Protein AF-A0A3N5G5D7-F1 (afdb_monomer_lite)

Secondary structure (DSSP, 8-state):
--------------SSHHHHTTS--PEEEE---STT-HHHHHHHHHHHHHHT-EEEEEESSHHHHHHHHTTSPP-SSPPEEEE-TT--TTSHHHHHHHHHHHHHTTTTSSEEE----HHHHTTHHHHHTT-

Radius of gyration: 22.39 Å; chains: 1; bounding box: 75×32×51 Å

Sequence (131 aa):
MEPARRGFGEASTEGTTAEQDVLRHVHALFQQRVDGDDALLRLAGLRFAQMGTAAEVYAHTPDHLEHVLQFVPSHARLPVVHLSRGINVLQKRDRAVVTEFADRFAGRVAGLVVHDKREMAAQTDRLLAAL

Foldseek 3Di:
DDDDDDDDDDPPPPPPPVVCVPVDQDADEQEDPDPPDCVVLLVVQVVCVVVLHAHAYEDAALVRVVVSLVSHHDHPAAYEYEYDQVQDCVDPVSVVRLVCNCVVCPPRHPYYDYDDDPVVVVCVVVVVVVD

pLDDT: mean 83.34, std 21.03, range [28.38, 98.12]

Structure (mmCIF, N/CA/C/O backbone):
data_AF-A0A3N5G5D7-F1
#
_entry.id   AF-A0A3N5G5D7-F1
#
loop_
_atom_site.group_PDB
_atom_site.id
_atom_site.type_symbol
_atom_site.label_atom_id
_atom_site.label_alt_id
_atom_site.label_comp_id
_atom_site.label_asym_id
_atom_site.label_entity_id
_atom_site.label_seq_id
_atom_site.pdbx_PDB_ins_code
_atom_site.Cartn_x
_atom_site.Cartn_y
_atom_site.Cartn_z
_atom_site.occupancy
_atom_site.B_iso_or_equiv
_atom_site.auth_seq_id
_atom_site.auth_comp_id
_atom_site.auth_asym_id
_atom_site.auth_atom_id
_atom_site.pdbx_PDB_model_num
ATOM 1 N N . MET A 1 1 ? -59.815 18.518 -30.521 1.00 39.16 1 MET A N 1
ATOM 2 C CA . MET A 1 1 ? -58.347 18.659 -30.524 1.00 39.16 1 MET A CA 1
ATOM 3 C C . MET A 1 1 ? -57.876 18.392 -29.096 1.00 39.16 1 MET A C 1
ATOM 5 O O . MET A 1 1 ? -57.960 19.276 -28.260 1.00 39.16 1 MET A O 1
ATOM 9 N N . GLU A 1 2 ? -57.542 17.139 -28.781 1.00 41.34 2 GLU A N 1
ATOM 10 C CA . GLU A 1 2 ? -56.589 16.809 -27.699 1.00 41.34 2 GLU A CA 1
ATOM 11 C C . GLU A 1 2 ? -55.159 17.023 -28.257 1.00 41.34 2 GLU A C 1
ATOM 13 O O . GLU A 1 2 ? -55.054 17.140 -29.486 1.00 41.34 2 GLU A O 1
ATOM 18 N N . PRO A 1 3 ? -54.062 17.043 -27.464 1.00 44.28 3 PRO A N 1
ATOM 19 C CA . PRO A 1 3 ? -53.889 16.490 -26.107 1.00 44.28 3 PRO A CA 1
ATOM 20 C C . PRO A 1 3 ? -53.156 17.516 -25.182 1.00 44.28 3 PRO A C 1
ATOM 22 O O . PRO A 1 3 ? -53.105 18.690 -25.519 1.00 44.28 3 PRO A O 1
ATOM 25 N N . ALA A 1 4 ? -52.563 17.267 -24.011 1.00 33.97 4 ALA A N 1
ATOM 26 C CA . ALA A 1 4 ? -52.373 16.109 -23.149 1.00 33.97 4 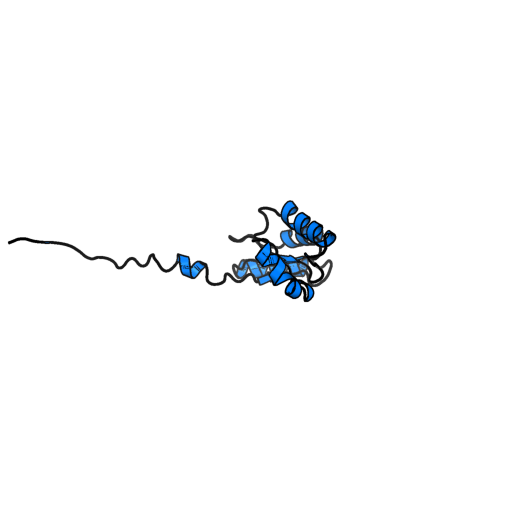ALA A CA 1
ATOM 27 C C . ALA A 1 4 ? -51.912 16.613 -21.764 1.00 33.97 4 ALA A C 1
ATOM 29 O O . ALA A 1 4 ? -51.386 17.711 -21.603 1.00 33.97 4 ALA A O 1
ATOM 30 N N . ARG A 1 5 ? -52.081 15.730 -2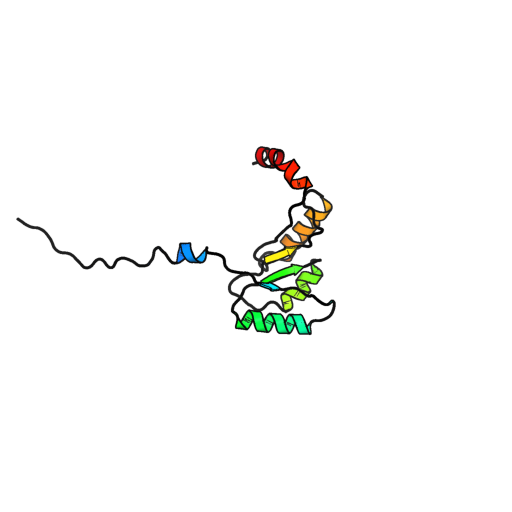0.783 1.00 39.50 5 ARG A N 1
ATOM 31 C CA . ARG A 1 5 ? -51.585 15.755 -19.403 1.00 39.50 5 ARG A CA 1
ATOM 32 C C . ARG A 1 5 ? -50.050 15.652 -19.285 1.00 39.50 5 ARG A C 1
ATOM 34 O O . ARG A 1 5 ? -49.387 15.223 -20.222 1.00 39.50 5 ARG A O 1
ATOM 41 N N . ARG A 1 6 ? -49.611 15.766 -18.017 1.00 33.94 6 ARG A N 1
ATOM 42 C CA . ARG A 1 6 ? -48.351 15.319 -17.366 1.00 33.94 6 ARG A CA 1
ATOM 43 C C . ARG A 1 6 ? -47.290 16.413 -17.311 1.00 33.94 6 ARG A C 1
ATOM 45 O O . ARG A 1 6 ? -47.000 17.039 -18.310 1.00 33.94 6 ARG A O 1
ATOM 52 N N . GLY A 1 7 ? -46.671 16.699 -16.180 1.00 30.44 7 GLY A N 1
ATOM 53 C CA . GLY A 1 7 ? -46.526 15.956 -14.932 1.00 30.44 7 GLY A CA 1
ATOM 54 C C . GLY A 1 7 ? -45.172 16.393 -14.382 1.00 30.44 7 GLY A C 1
ATOM 55 O O . GLY A 1 7 ? -44.234 16.534 -15.161 1.00 30.44 7 GLY A O 1
ATOM 56 N N . PHE A 1 8 ? -45.104 16.691 -13.088 1.00 40.19 8 PHE A N 1
ATOM 57 C CA . PHE A 1 8 ? -43.875 17.072 -12.401 1.00 40.19 8 PHE A CA 1
ATOM 58 C C . PHE A 1 8 ? -42.782 16.035 -12.687 1.00 40.19 8 PHE A C 1
ATOM 60 O O . PHE A 1 8 ? -42.866 14.900 -12.229 1.00 40.19 8 PHE A O 1
ATOM 67 N N . GLY A 1 9 ? -41.803 16.421 -13.501 1.00 28.38 9 GLY A N 1
ATOM 68 C CA . GLY A 1 9 ? -40.552 15.701 -13.658 1.00 28.38 9 GLY A CA 1
ATOM 69 C C . GLY A 1 9 ? -39.583 16.269 -12.641 1.00 28.38 9 GLY A C 1
ATOM 70 O O . GLY A 1 9 ? -39.007 17.331 -12.867 1.00 28.38 9 GLY A O 1
ATOM 71 N N . GLU A 1 10 ? -39.470 15.589 -11.505 1.00 37.66 10 GLU A N 1
ATOM 72 C CA . GLU A 1 10 ? -38.331 15.717 -10.607 1.00 37.66 10 GLU A CA 1
ATOM 73 C C . GLU A 1 10 ? -37.060 15.597 -11.451 1.00 37.66 10 GLU A C 1
ATOM 75 O O . GLU A 1 10 ? -36.844 14.598 -12.139 1.00 37.66 10 GLU A O 1
ATOM 80 N N . ALA A 1 11 ? -36.240 16.646 -11.450 1.00 34.50 11 ALA A N 1
ATOM 81 C CA . ALA A 1 11 ? -34.891 16.552 -11.970 1.00 34.50 11 ALA A CA 1
ATOM 82 C C . ALA A 1 11 ? -34.137 15.597 -11.041 1.00 34.50 11 ALA A C 1
ATOM 84 O O . ALA A 1 11 ? -33.735 15.980 -9.944 1.00 34.50 11 ALA A O 1
ATOM 85 N N . SER A 1 12 ? -34.031 14.340 -11.468 1.00 39.09 12 SER A N 1
ATOM 86 C CA . SER A 1 12 ? -33.290 13.281 -10.799 1.00 39.09 12 SER A CA 1
ATOM 87 C C . SER A 1 12 ? -31.881 13.768 -10.458 1.00 39.09 12 SER A C 1
ATOM 89 O O . SER A 1 12 ? -31.009 13.881 -11.318 1.00 39.09 12 SER A O 1
ATOM 91 N N . THR A 1 13 ? -31.653 14.042 -9.178 1.00 44.22 13 THR A N 1
ATOM 92 C CA . THR A 1 13 ? -30.352 14.311 -8.554 1.00 44.22 13 THR A CA 1
ATOM 93 C C . THR A 1 13 ? -29.531 13.028 -8.375 1.00 44.22 13 THR A C 1
ATOM 95 O O . THR A 1 13 ? -28.921 12.818 -7.334 1.00 44.22 13 THR A O 1
ATOM 98 N N . GLU A 1 14 ? -29.509 12.146 -9.375 1.00 41.59 14 GLU A N 1
ATOM 99 C CA . GLU A 1 14 ? -28.894 10.810 -9.253 1.00 41.59 14 GLU A CA 1
ATOM 100 C C . GLU A 1 14 ? -27.741 10.555 -10.236 1.00 41.59 14 GLU A C 1
ATOM 102 O O . GLU A 1 14 ? -27.245 9.439 -10.336 1.00 41.59 14 GLU A O 1
ATOM 107 N N . GLY A 1 15 ? -27.257 11.587 -10.932 1.00 39.34 15 GLY A N 1
ATOM 108 C CA . GLY A 1 15 ? -26.106 11.460 -11.836 1.00 39.34 15 GLY A CA 1
ATOM 109 C C . GLY A 1 15 ? -24.746 11.823 -11.231 1.00 39.34 15 GLY A C 1
ATOM 110 O O . GLY A 1 15 ? -23.719 11.432 -11.771 1.00 39.34 15 GLY A O 1
ATOM 111 N N . THR A 1 16 ? -24.707 12.572 -10.125 1.00 40.25 16 THR A N 1
ATOM 112 C CA . THR A 1 16 ? -23.479 13.294 -9.729 1.00 40.25 16 THR A CA 1
ATOM 113 C C . THR A 1 16 ? -22.707 12.637 -8.580 1.00 40.25 16 THR A C 1
ATOM 115 O O . THR A 1 16 ? -21.536 12.943 -8.376 1.00 40.25 16 THR A O 1
ATOM 118 N N . THR A 1 17 ? -23.306 11.709 -7.832 1.00 43.84 17 THR A N 1
ATOM 119 C CA . THR A 1 17 ? -22.663 11.091 -6.657 1.00 43.84 17 THR A CA 1
ATOM 120 C C . THR A 1 17 ? -21.626 10.029 -7.023 1.00 43.84 17 THR A C 1
ATOM 122 O O . THR A 1 17 ? -20.586 9.958 -6.375 1.00 43.84 17 THR A O 1
ATOM 125 N N . ALA A 1 18 ? -21.848 9.247 -8.085 1.00 44.34 18 ALA A N 1
ATOM 126 C CA . ALA A 1 18 ? -20.923 8.182 -8.487 1.00 44.34 18 ALA A CA 1
ATOM 127 C C . ALA A 1 18 ? -19.623 8.716 -9.119 1.00 44.34 18 ALA A C 1
ATOM 129 O O . ALA A 1 18 ? -18.549 8.184 -8.853 1.00 44.34 18 ALA A O 1
ATOM 130 N N . GLU A 1 19 ? -19.692 9.796 -9.905 1.00 37.06 19 GLU A N 1
ATOM 131 C CA . GLU A 1 19 ? -18.500 10.427 -10.496 1.00 37.06 19 GLU A CA 1
ATOM 132 C C . GLU A 1 19 ? -17.712 11.269 -9.478 1.00 37.06 19 GLU A C 1
ATOM 134 O O . GLU A 1 19 ? -16.495 11.419 -9.605 1.00 37.06 19 GLU A O 1
ATOM 139 N N . GLN A 1 20 ? -18.373 11.765 -8.424 1.00 38.41 20 GLN A N 1
ATOM 140 C CA . GLN A 1 20 ? -17.713 12.468 -7.319 1.00 38.41 20 GLN A CA 1
ATOM 141 C C . GLN A 1 20 ? -17.059 11.525 -6.297 1.00 38.41 20 GLN A C 1
ATOM 143 O O . GLN A 1 20 ? -16.094 11.930 -5.658 1.00 38.41 20 GLN A O 1
ATOM 148 N N . ASP A 1 21 ? -17.484 10.263 -6.180 1.00 45.03 21 ASP A N 1
ATOM 149 C CA . ASP A 1 21 ? -16.841 9.274 -5.290 1.00 45.03 21 ASP A CA 1
ATOM 150 C C . ASP A 1 21 ? -15.456 8.813 -5.808 1.00 45.03 21 ASP A C 1
ATOM 152 O O . ASP A 1 21 ? -14.612 8.288 -5.075 1.00 45.03 21 ASP A O 1
ATOM 156 N N . VAL A 1 22 ? -15.171 9.085 -7.086 1.00 46.47 22 VAL A N 1
ATOM 157 C CA . VAL A 1 22 ? -13.855 8.886 -7.714 1.00 46.47 22 VAL A CA 1
ATOM 158 C C . VAL A 1 22 ? -12.905 10.066 -7.426 1.00 46.47 22 VAL A C 1
ATOM 160 O O . VAL A 1 22 ? -11.688 9.945 -7.608 1.00 46.47 22 VAL A O 1
ATOM 163 N N . LEU A 1 23 ? -13.401 11.196 -6.893 1.00 46.50 23 LEU A N 1
ATOM 164 C CA . LEU A 1 23 ? -12.571 12.321 -6.449 1.00 46.50 23 LEU A CA 1
ATOM 165 C C . LEU A 1 23 ? -11.825 11.965 -5.151 1.00 46.50 23 LEU A C 1
ATOM 167 O O . LEU A 1 23 ? -12.221 12.316 -4.048 1.00 46.50 23 LEU A O 1
ATOM 171 N N . ARG A 1 24 ? -10.677 11.302 -5.327 1.00 56.06 24 ARG A N 1
ATOM 172 C CA . ARG A 1 24 ? -9.524 11.263 -4.410 1.00 56.06 24 ARG A CA 1
ATOM 173 C C . ARG A 1 24 ? -9.860 10.904 -2.963 1.00 56.06 24 ARG A C 1
ATOM 175 O O . ARG A 1 24 ? -9.707 11.707 -2.046 1.00 56.06 24 ARG A O 1
ATOM 182 N N . HIS A 1 25 ? -10.193 9.640 -2.751 1.00 65.12 25 HIS A N 1
ATOM 183 C CA . HIS A 1 25 ? -10.128 9.059 -1.418 1.00 65.12 25 HIS A CA 1
ATOM 184 C C . HIS A 1 25 ? -8.687 9.091 -0.910 1.00 65.12 25 HIS A C 1
ATOM 186 O O . HIS A 1 25 ? -7.806 8.398 -1.426 1.00 65.12 25 HIS A O 1
ATOM 192 N N . VAL A 1 26 ? -8.455 9.943 0.083 1.00 78.88 26 VAL A N 1
ATOM 193 C CA . VAL A 1 26 ? -7.142 10.131 0.688 1.00 78.88 26 VAL A CA 1
ATOM 194 C C . VAL A 1 26 ? -6.831 8.901 1.527 1.00 78.88 26 VAL A C 1
ATOM 196 O O . VAL A 1 26 ? -7.543 8.593 2.481 1.00 78.88 26 VAL A O 1
ATOM 199 N N . HIS A 1 27 ? -5.762 8.204 1.162 1.00 85.69 27 HIS A N 1
ATOM 200 C CA . HIS A 1 27 ? -5.111 7.297 2.087 1.00 85.69 27 HIS A CA 1
ATOM 201 C C . HIS A 1 27 ? -4.128 8.122 2.910 1.00 85.69 27 HIS A C 1
ATOM 203 O O . HIS A 1 27 ? -3.367 8.922 2.364 1.00 85.69 27 HIS A O 1
ATOM 209 N N . ALA A 1 28 ? -4.177 7.976 4.228 1.00 91.19 28 ALA A N 1
ATOM 210 C CA . ALA A 1 28 ? -3.195 8.599 5.097 1.00 91.19 28 ALA A CA 1
ATOM 211 C C . ALA A 1 28 ? -2.009 7.647 5.291 1.00 91.19 28 ALA A C 1
ATOM 213 O O . ALA A 1 28 ? -2.180 6.430 5.390 1.00 91.19 28 ALA A O 1
ATOM 214 N N . LEU A 1 29 ? -0.802 8.213 5.348 1.00 92.56 29 LEU A N 1
ATOM 215 C CA . LEU A 1 29 ? 0.422 7.441 5.530 1.00 92.56 29 LEU A CA 1
ATOM 216 C C . LEU A 1 29 ? 0.422 6.762 6.904 1.00 92.56 29 LEU A C 1
ATOM 218 O O . LEU A 1 29 ? 0.391 7.429 7.940 1.00 92.56 29 LEU A O 1
ATOM 222 N N . PHE A 1 30 ? 0.502 5.437 6.897 1.00 94.62 30 PHE A N 1
ATOM 223 C CA . PHE A 1 30 ? 0.555 4.585 8.074 1.00 94.62 30 PHE A CA 1
ATOM 224 C C . PHE A 1 30 ? 1.892 3.842 8.083 1.00 94.62 30 PHE A C 1
ATOM 226 O O . PHE A 1 30 ? 2.145 2.958 7.266 1.00 94.62 30 PHE A O 1
ATOM 233 N N . GLN A 1 31 ? 2.793 4.227 8.982 1.00 93.19 31 GLN A N 1
ATOM 234 C CA . GLN A 1 31 ? 4.168 3.734 8.969 1.00 93.19 31 GLN A CA 1
ATOM 235 C C . GLN A 1 31 ? 4.692 3.527 10.387 1.00 93.19 31 GLN A C 1
ATOM 237 O O . GLN A 1 31 ? 4.566 4.409 11.240 1.00 93.19 31 GLN A O 1
ATOM 242 N N . GLN A 1 32 ? 5.379 2.404 10.602 1.00 92.31 32 GLN A N 1
ATOM 243 C CA . GLN A 1 32 ? 6.249 2.241 11.760 1.00 92.31 32 GLN A CA 1
ATOM 244 C C . GLN A 1 32 ? 7.479 3.137 11.589 1.00 92.31 32 GLN A C 1
ATOM 246 O O . GLN A 1 32 ? 8.302 2.927 10.701 1.00 92.31 32 GLN A O 1
ATOM 251 N N . ARG A 1 33 ? 7.572 4.191 12.404 1.00 88.88 33 ARG A N 1
ATOM 252 C CA . ARG A 1 33 ? 8.688 5.153 12.347 1.00 88.88 33 ARG A CA 1
ATOM 253 C C . ARG A 1 33 ? 9.839 4.804 13.287 1.00 88.88 33 ARG A C 1
ATOM 255 O O . ARG A 1 33 ? 10.928 5.344 13.117 1.00 88.88 33 ARG A O 1
ATOM 262 N N . VAL A 1 34 ? 9.572 3.967 14.285 1.00 88.31 34 VAL A N 1
ATOM 263 C CA . VAL A 1 34 ? 10.527 3.529 15.303 1.00 88.31 34 VAL A CA 1
ATOM 264 C C . VAL A 1 34 ? 10.427 2.013 15.393 1.00 88.31 34 VAL A C 1
ATOM 266 O O . VAL A 1 34 ? 9.359 1.479 15.697 1.00 88.31 34 VAL A O 1
ATOM 269 N N . ASP A 1 35 ? 11.525 1.331 15.086 1.00 85.38 35 ASP A N 1
ATOM 270 C CA . ASP A 1 35 ? 11.570 -0.129 15.067 1.00 85.38 35 ASP A CA 1
ATOM 271 C C . ASP A 1 35 ? 11.249 -0.703 16.453 1.00 85.38 35 ASP A C 1
ATOM 273 O O . ASP A 1 35 ? 11.791 -0.264 17.468 1.00 85.38 35 ASP A O 1
ATOM 277 N N . GLY A 1 36 ? 10.349 -1.685 16.490 1.00 84.25 36 GLY A N 1
ATOM 278 C CA . GLY A 1 36 ? 9.910 -2.348 17.722 1.00 84.25 36 GLY A CA 1
ATOM 279 C C . GLY A 1 36 ? 8.921 -1.552 18.583 1.00 84.25 36 GLY A C 1
ATOM 280 O O . GLY A 1 36 ? 8.452 -2.079 19.590 1.00 84.25 36 GLY A O 1
ATOM 281 N N . ASP A 1 37 ? 8.572 -0.316 18.209 1.00 88.44 37 ASP A N 1
ATOM 282 C CA . ASP A 1 37 ? 7.552 0.468 18.912 1.00 88.44 37 ASP A CA 1
ATOM 283 C C . ASP A 1 37 ? 6.159 0.253 18.305 1.00 88.44 37 ASP A C 1
ATOM 285 O O . ASP A 1 37 ? 5.768 0.872 17.309 1.00 88.44 37 ASP A O 1
ATOM 289 N N . ASP A 1 38 ? 5.387 -0.608 18.959 1.00 94.94 38 ASP A N 1
ATOM 290 C CA . ASP A 1 38 ? 3.994 -0.870 18.604 1.00 94.94 38 ASP A CA 1
ATOM 291 C C . ASP A 1 38 ? 3.021 0.149 19.213 1.00 94.94 38 ASP A C 1
ATOM 293 O O . ASP A 1 38 ? 1.869 0.242 18.781 1.00 94.94 38 ASP A O 1
ATOM 297 N N . ALA A 1 39 ? 3.433 0.921 20.223 1.00 95.81 39 ALA A N 1
ATOM 298 C CA . ALA A 1 39 ? 2.550 1.877 20.886 1.00 95.81 39 ALA A CA 1
ATOM 299 C C . ALA A 1 39 ? 2.161 3.008 19.927 1.00 95.81 39 ALA A C 1
ATOM 301 O O . ALA A 1 39 ? 0.989 3.394 19.866 1.00 95.81 39 ALA A O 1
ATOM 302 N N . LEU A 1 40 ? 3.113 3.484 19.120 1.00 93.94 40 LEU A N 1
ATOM 303 C CA . LEU A 1 40 ? 2.839 4.477 18.081 1.00 93.94 40 LEU A CA 1
ATOM 304 C C . LEU A 1 40 ? 1.942 3.929 16.964 1.00 93.94 40 LEU A C 1
ATOM 306 O O . LEU A 1 40 ? 1.064 4.654 16.496 1.00 93.94 40 LEU A O 1
ATOM 310 N N . LEU A 1 41 ? 2.094 2.657 16.581 1.00 94.88 41 LEU A N 1
ATOM 311 C CA . LEU A 1 41 ? 1.206 2.010 15.606 1.00 94.88 41 LEU A CA 1
ATOM 312 C C . LEU A 1 41 ? -0.223 1.882 16.144 1.00 94.88 41 LEU A C 1
ATOM 314 O O . LEU A 1 41 ? -1.179 2.208 15.442 1.00 94.88 41 LEU A O 1
ATOM 318 N N . ARG A 1 42 ? -0.386 1.489 17.413 1.00 95.88 42 ARG A N 1
ATOM 319 C CA . ARG A 1 42 ? -1.700 1.438 18.080 1.00 95.88 42 ARG A CA 1
ATOM 320 C C . ARG A 1 42 ? -2.347 2.816 18.149 1.00 95.88 42 ARG A C 1
ATOM 322 O O . ARG A 1 42 ? -3.531 2.954 17.842 1.00 95.88 42 ARG A O 1
ATOM 329 N N . LEU A 1 43 ? -1.580 3.842 18.521 1.00 95.25 43 LEU A N 1
ATOM 330 C CA . LEU A 1 43 ? -2.073 5.217 18.559 1.00 95.25 43 LEU A CA 1
ATOM 331 C C . LEU A 1 43 ? -2.491 5.700 17.164 1.00 95.25 43 LEU A C 1
ATOM 333 O O . LEU A 1 43 ? -3.558 6.299 17.028 1.00 95.25 43 LEU A O 1
ATOM 337 N N . ALA A 1 44 ? -1.692 5.416 16.133 1.00 94.12 44 ALA A N 1
ATOM 338 C CA . ALA A 1 44 ? -2.042 5.724 14.751 1.00 94.12 44 ALA A CA 1
ATOM 339 C C . ALA A 1 44 ? -3.341 5.016 14.340 1.00 94.12 44 ALA A C 1
ATOM 341 O O . ALA A 1 44 ? -4.245 5.670 13.826 1.00 94.12 44 ALA A O 1
ATOM 342 N N . GLY A 1 45 ? -3.489 3.724 14.652 1.00 94.69 45 GLY A N 1
ATOM 343 C CA . GLY A 1 45 ? -4.704 2.957 14.363 1.00 94.69 45 GLY A CA 1
ATOM 344 C C . GLY A 1 45 ? -5.960 3.583 14.973 1.00 94.69 45 GLY A C 1
ATOM 345 O O . GLY A 1 45 ? -6.965 3.763 14.285 1.00 94.69 45 GLY A O 1
ATOM 346 N N . LEU A 1 46 ? -5.883 4.023 16.235 1.00 95.88 46 LEU A N 1
ATOM 347 C CA . LEU A 1 46 ? -6.976 4.743 16.898 1.00 95.88 46 LEU A CA 1
ATOM 348 C C . LEU A 1 46 ? -7.325 6.059 16.188 1.00 95.88 46 LEU A C 1
ATOM 350 O O . LEU A 1 46 ? -8.503 6.374 16.021 1.00 95.88 46 LEU A O 1
ATOM 354 N N . ARG A 1 47 ? -6.321 6.831 15.756 1.00 95.31 47 ARG A N 1
ATOM 355 C CA . ARG A 1 47 ? -6.551 8.103 15.051 1.00 95.31 47 ARG A CA 1
ATOM 356 C C . ARG A 1 47 ? -7.153 7.898 13.667 1.00 95.31 47 ARG A C 1
ATOM 358 O O . ARG A 1 47 ? -8.079 8.618 13.311 1.00 95.31 47 ARG A O 1
ATOM 365 N N . PHE A 1 48 ? -6.705 6.886 12.933 1.00 94.88 48 PHE A N 1
ATOM 366 C CA . PHE A 1 48 ? -7.270 6.539 11.629 1.00 94.88 48 PHE A CA 1
ATOM 367 C C . PHE A 1 48 ? -8.734 6.107 11.747 1.00 94.88 48 PHE A C 1
ATOM 369 O O . PHE A 1 48 ? -9.564 6.554 10.958 1.00 94.88 48 PHE A O 1
ATOM 376 N N . ALA A 1 49 ? -9.068 5.317 12.774 1.00 93.62 49 ALA A N 1
ATOM 377 C CA . ALA A 1 49 ? -10.446 4.922 13.052 1.00 93.62 49 ALA A CA 1
ATOM 378 C C . ALA A 1 49 ? -11.339 6.129 13.387 1.00 93.62 49 ALA A C 1
ATOM 380 O O . ALA A 1 49 ? -12.445 6.238 12.869 1.00 93.62 49 ALA A O 1
ATOM 381 N N . GLN A 1 50 ? -10.849 7.068 14.205 1.00 93.88 50 GLN A N 1
ATOM 382 C CA . GLN A 1 50 ? -11.578 8.299 14.542 1.00 93.88 50 GLN A CA 1
ATOM 383 C C . GLN A 1 50 ? -11.803 9.209 13.330 1.00 93.88 50 GLN A C 1
ATOM 385 O O . GLN A 1 50 ? -12.826 9.881 13.250 1.00 93.88 50 GLN A O 1
ATOM 390 N N . MET A 1 51 ? -10.847 9.240 12.402 1.00 91.75 51 MET A N 1
ATOM 391 C CA . MET A 1 51 ? -10.918 10.059 11.192 1.00 91.75 51 MET A CA 1
ATOM 392 C C . MET A 1 51 ? -11.667 9.378 10.041 1.00 91.75 51 MET A C 1
ATOM 394 O O . MET A 1 51 ? -11.948 10.038 9.044 1.00 91.75 51 MET A O 1
ATOM 398 N N . GLY A 1 52 ? -11.957 8.076 10.138 1.00 91.12 52 GLY A N 1
ATOM 399 C CA . GLY A 1 52 ? -12.564 7.308 9.048 1.00 91.12 52 GLY A CA 1
ATOM 400 C C . GLY A 1 52 ? -11.708 7.317 7.779 1.00 91.12 52 GLY A C 1
ATOM 401 O O . GLY A 1 52 ? -12.225 7.539 6.690 1.00 91.12 52 GLY A O 1
ATOM 402 N N . THR A 1 53 ? -10.386 7.169 7.918 1.00 91.44 53 THR A N 1
ATOM 403 C CA . THR A 1 53 ? -9.434 7.261 6.796 1.00 91.44 53 THR A CA 1
ATOM 404 C C . THR A 1 53 ? -8.795 5.906 6.494 1.00 91.44 53 THR A C 1
ATOM 406 O O . THR A 1 53 ? -8.401 5.180 7.406 1.00 91.44 53 THR A O 1
ATOM 409 N N . ALA A 1 54 ? -8.654 5.577 5.207 1.00 92.50 54 ALA A N 1
ATOM 410 C CA . ALA A 1 54 ? -7.943 4.381 4.756 1.00 92.50 54 ALA A CA 1
ATOM 411 C C . ALA A 1 54 ? -6.415 4.545 4.881 1.00 92.50 54 ALA A C 1
ATOM 413 O O . ALA A 1 54 ? -5.892 5.661 4.863 1.00 92.50 54 ALA A O 1
ATOM 414 N N . ALA A 1 55 ? -5.685 3.434 4.988 1.00 95.75 55 ALA A N 1
ATOM 415 C CA . ALA A 1 55 ? -4.240 3.452 5.214 1.00 95.75 55 ALA A CA 1
ATOM 416 C C . ALA A 1 55 ? -3.421 3.217 3.940 1.00 95.75 55 ALA A C 1
ATOM 418 O O . ALA A 1 55 ? -3.638 2.243 3.222 1.00 95.75 55 ALA A O 1
ATOM 419 N N . GLU A 1 56 ? -2.433 4.077 3.703 1.00 96.50 56 GLU A N 1
ATOM 420 C CA . GLU A 1 56 ? -1.301 3.779 2.826 1.00 96.50 56 GLU A CA 1
ATOM 421 C C . GLU A 1 56 ? -0.145 3.307 3.707 1.00 96.50 56 GLU A C 1
ATOM 423 O O . GLU A 1 56 ? 0.444 4.086 4.455 1.00 96.50 56 GLU A O 1
ATOM 428 N N . VAL A 1 57 ? 0.128 2.007 3.677 1.00 96.12 57 VAL A N 1
ATOM 429 C CA . VAL A 1 57 ? 1.069 1.352 4.581 1.00 96.12 57 VAL A CA 1
ATOM 430 C C . VAL A 1 57 ? 2.455 1.326 3.968 1.00 96.12 57 VAL A C 1
ATOM 432 O O . VAL A 1 57 ? 2.649 0.721 2.919 1.00 96.12 57 VAL A O 1
ATOM 435 N N . TYR A 1 58 ? 3.441 1.905 4.645 1.00 93.19 58 TYR A N 1
ATOM 436 C CA . TYR A 1 58 ? 4.828 1.805 4.201 1.00 93.19 58 TYR A CA 1
ATOM 437 C C . TYR A 1 58 ? 5.487 0.541 4.762 1.00 93.19 58 TYR A C 1
ATOM 439 O O . TYR A 1 58 ? 5.664 0.424 5.976 1.00 93.19 58 TYR A O 1
ATOM 447 N N . ALA A 1 59 ? 5.882 -0.388 3.888 1.00 89.75 59 ALA A N 1
ATOM 448 C CA . ALA A 1 59 ? 6.479 -1.661 4.289 1.00 89.75 59 ALA A CA 1
ATOM 449 C C . ALA A 1 59 ? 7.801 -1.953 3.566 1.00 89.75 59 ALA A C 1
ATOM 451 O O . ALA A 1 59 ? 7.970 -1.730 2.365 1.00 89.75 59 ALA A O 1
ATOM 452 N N . HIS A 1 60 ? 8.750 -2.495 4.329 1.00 87.88 60 HIS A N 1
ATOM 453 C CA . HIS A 1 60 ? 10.090 -2.843 3.845 1.00 87.88 60 HIS A CA 1
ATOM 454 C C . HIS A 1 60 ? 10.220 -4.317 3.450 1.00 87.88 60 HIS A C 1
ATOM 456 O O . HIS A 1 60 ? 10.996 -4.636 2.551 1.00 87.88 60 HIS A O 1
ATOM 462 N N . THR A 1 61 ? 9.471 -5.201 4.111 1.00 93.44 61 THR A N 1
ATOM 463 C CA . THR A 1 61 ? 9.457 -6.651 3.883 1.00 93.44 61 THR A CA 1
ATOM 464 C C . THR A 1 61 ? 8.031 -7.191 4.045 1.00 93.44 61 THR A C 1
ATOM 466 O O . THR A 1 61 ? 7.208 -6.529 4.688 1.00 93.44 61 THR A O 1
ATOM 469 N N . PRO A 1 62 ? 7.720 -8.379 3.497 1.00 95.75 62 PRO A N 1
ATOM 470 C CA . PRO A 1 62 ? 6.423 -9.022 3.699 1.00 95.75 62 PRO A CA 1
ATOM 471 C C . PRO A 1 62 ? 6.089 -9.238 5.180 1.00 95.75 62 PRO A C 1
ATOM 473 O O . PRO A 1 62 ? 4.974 -8.958 5.601 1.00 95.75 62 PRO A O 1
ATOM 476 N N . ASP A 1 63 ? 7.057 -9.654 5.999 1.00 95.44 63 ASP A N 1
ATOM 477 C CA . ASP A 1 63 ? 6.826 -9.852 7.437 1.00 95.44 63 ASP A CA 1
ATOM 478 C C . ASP A 1 63 ? 6.593 -8.533 8.182 1.00 95.44 63 ASP A C 1
ATOM 480 O O . ASP A 1 63 ? 5.752 -8.469 9.076 1.00 95.44 63 ASP A O 1
ATOM 484 N N . HIS A 1 64 ? 7.272 -7.455 7.774 1.00 94.56 64 HIS A N 1
ATOM 485 C CA . HIS A 1 64 ? 6.992 -6.125 8.310 1.00 94.56 64 HIS A CA 1
ATOM 486 C C . HIS A 1 64 ? 5.567 -5.678 7.948 1.00 94.56 64 HIS A C 1
ATOM 488 O O . HIS A 1 64 ? 4.860 -5.147 8.801 1.00 94.56 64 HIS A O 1
ATOM 494 N N . LEU A 1 65 ? 5.101 -5.939 6.721 1.00 96.12 65 LEU A N 1
ATOM 495 C CA . LEU A 1 65 ? 3.713 -5.654 6.354 1.00 96.12 65 LEU A CA 1
ATOM 496 C C . LEU A 1 65 ? 2.723 -6.483 7.182 1.00 96.12 65 LEU A C 1
ATOM 498 O O . LEU A 1 65 ? 1.746 -5.930 7.679 1.00 96.12 65 LEU A O 1
ATOM 502 N N . GLU A 1 66 ? 2.980 -7.780 7.360 1.00 96.88 66 GLU A N 1
ATOM 503 C CA . GLU A 1 66 ? 2.143 -8.661 8.182 1.00 96.88 66 GLU A CA 1
ATOM 504 C C . GLU A 1 66 ? 1.987 -8.119 9.608 1.00 96.88 66 GLU A C 1
ATOM 506 O O . GLU A 1 66 ? 0.876 -8.091 10.132 1.00 96.88 66 GLU A O 1
ATOM 511 N N . HIS A 1 67 ? 3.081 -7.630 10.202 1.00 95.56 67 HIS A N 1
ATOM 512 C CA . HIS A 1 67 ? 3.070 -6.973 11.509 1.00 95.56 67 HIS A CA 1
ATOM 513 C C . HIS A 1 67 ? 2.226 -5.695 11.498 1.00 95.56 67 HIS A C 1
ATOM 515 O O . HIS A 1 67 ? 1.283 -5.564 12.276 1.00 95.56 67 HIS A O 1
ATOM 521 N N . VAL A 1 68 ? 2.507 -4.764 10.581 1.00 95.44 68 VAL A N 1
ATOM 522 C CA . VAL A 1 68 ? 1.837 -3.452 10.541 1.00 95.44 68 VAL A CA 1
ATOM 523 C C . VAL A 1 68 ? 0.334 -3.575 10.277 1.00 95.44 68 VAL A C 1
ATOM 525 O O . VAL A 1 68 ? -0.452 -2.835 10.872 1.00 95.44 68 VAL A O 1
ATOM 528 N N . LEU A 1 69 ? -0.093 -4.532 9.446 1.00 95.94 69 LEU A N 1
ATOM 529 C CA . LEU A 1 69 ? -1.510 -4.761 9.145 1.00 95.94 69 LEU A CA 1
ATOM 530 C C . LEU A 1 69 ? -2.345 -5.130 10.380 1.00 95.94 69 LEU A C 1
ATOM 532 O O . LEU A 1 69 ? -3.548 -4.891 10.369 1.00 95.94 69 LEU A O 1
ATOM 536 N N . GLN A 1 70 ? -1.738 -5.639 11.457 1.00 95.81 70 GLN A N 1
ATOM 537 C CA . GLN A 1 70 ? -2.441 -5.918 12.719 1.00 95.81 70 GLN A CA 1
ATOM 538 C C . GLN A 1 70 ? -2.937 -4.643 13.421 1.00 95.81 70 GLN A C 1
ATOM 540 O O . GLN A 1 70 ? -3.820 -4.709 14.276 1.00 95.81 70 GLN A O 1
ATOM 545 N N . PHE A 1 71 ? -2.370 -3.484 13.071 1.00 96.00 71 PHE A N 1
ATOM 546 C CA . PHE A 1 71 ? -2.677 -2.188 13.679 1.00 96.00 71 PHE A CA 1
ATOM 547 C C . PHE A 1 71 ? -3.534 -1.289 12.783 1.00 96.00 71 PHE A C 1
ATOM 549 O O . PHE A 1 71 ? -4.044 -0.268 13.252 1.00 96.00 71 PHE A O 1
ATOM 556 N N . VAL A 1 72 ? -3.695 -1.645 11.505 1.00 95.25 72 VAL A N 1
ATOM 557 C CA . VAL A 1 72 ? -4.545 -0.904 10.569 1.00 95.25 72 VAL A CA 1
ATOM 558 C C . VAL A 1 72 ? -6.011 -1.147 10.944 1.00 95.25 72 VAL A C 1
ATOM 560 O O . VAL A 1 72 ? -6.443 -2.301 10.991 1.00 95.25 72 VAL A O 1
ATOM 563 N N . PRO A 1 73 ? -6.802 -0.096 11.224 1.00 91.69 73 PRO A N 1
ATOM 564 C CA . PRO A 1 73 ? -8.197 -0.272 11.601 1.00 91.69 73 PRO A CA 1
ATOM 565 C C . PRO A 1 73 ? -9.024 -0.775 10.415 1.00 91.69 73 PRO A C 1
ATOM 567 O O . PRO A 1 73 ? -8.730 -0.476 9.256 1.00 91.69 73 PRO A O 1
ATOM 570 N N . SER A 1 74 ? -10.099 -1.510 10.705 1.00 89.81 74 SER A N 1
ATOM 571 C CA . SER A 1 74 ? -11.052 -1.933 9.679 1.00 89.81 74 SER A CA 1
ATOM 572 C C . SER A 1 74 ? -11.673 -0.718 8.993 1.00 89.81 74 SER A C 1
ATOM 574 O O . SER A 1 74 ? -12.129 0.218 9.647 1.00 89.81 74 SER A O 1
ATOM 576 N N . HIS A 1 75 ? -11.709 -0.752 7.667 1.00 90.75 75 HIS A N 1
ATOM 577 C CA . HIS A 1 75 ? -12.237 0.319 6.837 1.00 90.75 75 HIS A CA 1
ATOM 578 C C . HIS A 1 75 ? -12.933 -0.294 5.617 1.00 90.75 75 HIS A C 1
ATOM 580 O O . HIS A 1 75 ? -12.564 -1.381 5.175 1.00 90.75 75 HIS A O 1
ATOM 586 N N . ALA A 1 76 ? -13.906 0.408 5.029 1.00 91.00 76 ALA A N 1
ATOM 587 C CA . ALA A 1 76 ? -14.602 -0.051 3.817 1.00 91.00 76 ALA A CA 1
ATOM 588 C C . ALA A 1 76 ? -13.669 -0.216 2.597 1.00 91.00 76 ALA A C 1
ATOM 590 O O . ALA A 1 76 ? -14.048 -0.801 1.587 1.00 91.00 76 ALA A O 1
ATOM 591 N N . ARG A 1 77 ? -12.445 0.312 2.690 1.00 92.19 77 ARG A N 1
ATOM 592 C CA . ARG A 1 77 ? -11.405 0.255 1.661 1.00 92.19 77 ARG A CA 1
ATOM 593 C C . ARG A 1 77 ? -10.199 -0.474 2.230 1.00 92.19 77 ARG A C 1
ATOM 595 O O . ARG A 1 77 ? -9.772 -0.161 3.340 1.00 92.19 77 ARG A O 1
ATOM 602 N N .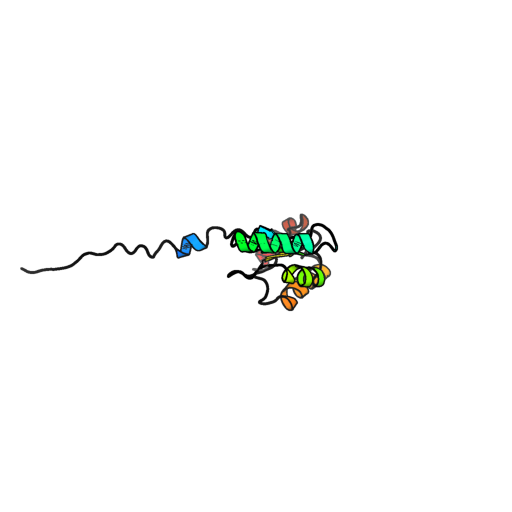 LEU A 1 78 ? -9.664 -1.411 1.454 1.00 95.19 78 LEU A N 1
ATOM 603 C CA . LEU A 1 78 ? -8.430 -2.106 1.797 1.00 95.19 78 LEU A CA 1
ATOM 604 C C . LEU A 1 78 ? -7.240 -1.130 1.754 1.00 95.19 78 LEU A C 1
ATOM 606 O O . LEU A 1 78 ? -7.250 -0.206 0.939 1.00 95.19 78 LEU A O 1
ATOM 610 N N . PRO A 1 79 ? -6.213 -1.332 2.593 1.00 96.25 79 PRO A N 1
ATOM 611 C CA . PRO A 1 79 ? -5.015 -0.506 2.569 1.00 96.25 79 PRO A CA 1
ATOM 612 C C . PRO A 1 79 ? -4.240 -0.659 1.256 1.00 96.25 79 PRO A C 1
ATOM 614 O O . PRO A 1 79 ? -4.249 -1.720 0.629 1.00 96.25 79 PRO A O 1
ATOM 617 N N . VAL A 1 80 ? -3.522 0.392 0.870 1.00 96.75 80 VAL A N 1
ATOM 618 C CA . VAL A 1 80 ? -2.545 0.369 -0.230 1.00 96.75 80 VAL A CA 1
ATOM 619 C C . VAL A 1 80 ? -1.155 0.197 0.368 1.00 96.75 80 VAL A C 1
ATOM 621 O O . VAL A 1 80 ? -0.848 0.824 1.377 1.00 96.75 80 VAL A O 1
ATOM 624 N N . VAL A 1 81 ? -0.303 -0.639 -0.223 1.00 97.75 81 VAL A N 1
ATOM 625 C CA . VAL A 1 81 ? 1.057 -0.858 0.289 1.00 97.75 81 VAL A CA 1
ATOM 626 C C . VAL A 1 81 ? 2.052 -0.029 -0.500 1.00 97.75 81 VAL A C 1
ATOM 628 O O . VAL A 1 81 ? 2.271 -0.254 -1.689 1.00 97.75 81 VAL A O 1
ATOM 631 N N . HIS A 1 82 ? 2.719 0.882 0.188 1.00 97.19 82 HIS A N 1
ATOM 632 C CA . HIS A 1 82 ? 3.841 1.632 -0.332 1.00 97.19 82 HIS A CA 1
ATOM 633 C C . HIS A 1 82 ? 5.139 0.851 -0.127 1.00 97.19 82 HIS A C 1
ATOM 635 O O . HIS A 1 82 ? 5.645 0.724 0.990 1.00 97.19 82 HIS A O 1
ATOM 641 N N . LEU A 1 83 ? 5.679 0.303 -1.217 1.00 95.88 83 LEU A N 1
ATOM 642 C CA . LEU A 1 83 ? 6.922 -0.456 -1.170 1.00 95.88 83 LEU A CA 1
ATOM 643 C C . LEU A 1 83 ? 8.139 0.461 -1.038 1.00 95.88 83 LEU A C 1
ATOM 645 O O . LEU A 1 83 ? 8.161 1.600 -1.509 1.00 95.88 83 LEU A O 1
ATOM 649 N N . SER A 1 84 ? 9.194 -0.091 -0.439 1.00 92.56 84 SER A N 1
ATOM 650 C CA . SER A 1 84 ? 10.488 0.572 -0.296 1.00 92.56 84 SER A CA 1
ATOM 651 C C . SER A 1 84 ? 10.942 1.264 -1.585 1.00 92.56 84 SER A C 1
ATOM 653 O O . SER A 1 84 ? 11.015 0.648 -2.651 1.00 92.56 84 SER A O 1
ATOM 655 N N . ARG A 1 85 ? 11.399 2.518 -1.454 1.00 92.38 85 ARG A N 1
ATOM 656 C CA . ARG A 1 85 ? 12.102 3.262 -2.517 1.00 92.38 85 ARG A CA 1
ATOM 657 C C . ARG A 1 85 ? 13.295 2.518 -3.107 1.00 92.38 85 ARG A C 1
ATOM 659 O O . ARG A 1 85 ? 13.774 2.949 -4.146 1.00 92.38 85 ARG A O 1
ATOM 666 N N . GLY A 1 86 ? 13.801 1.454 -2.483 1.00 93.06 86 GLY A N 1
ATOM 667 C CA . GLY A 1 86 ? 14.865 0.612 -3.031 1.00 93.06 86 GLY A CA 1
ATOM 668 C C . GLY A 1 86 ? 14.431 -0.246 -4.224 1.00 93.06 86 GLY A C 1
ATOM 669 O O . GLY A 1 86 ? 15.230 -0.411 -5.140 1.00 93.06 86 GLY A O 1
ATOM 670 N N . ILE A 1 87 ? 13.170 -0.692 -4.264 1.00 94.44 87 ILE A N 1
ATOM 671 C CA . ILE A 1 87 ? 12.653 -1.638 -5.266 1.00 94.44 87 ILE A CA 1
ATOM 672 C C . ILE A 1 87 ? 12.764 -1.069 -6.681 1.00 94.44 87 ILE A C 1
ATOM 674 O O . ILE A 1 87 ? 12.340 0.056 -6.944 1.00 94.44 87 ILE A O 1
ATOM 678 N N . ASN A 1 88 ? 13.314 -1.861 -7.599 1.00 94.56 88 ASN A N 1
ATOM 679 C CA . ASN A 1 88 ? 13.448 -1.544 -9.012 1.00 94.56 88 ASN A CA 1
ATOM 680 C C . ASN A 1 88 ? 12.882 -2.674 -9.886 1.00 94.56 88 ASN A C 1
ATOM 682 O O . ASN A 1 88 ? 13.538 -3.687 -10.120 1.00 94.56 88 ASN A O 1
ATOM 686 N N . VAL A 1 89 ? 11.688 -2.475 -10.452 1.00 93.81 89 VAL A N 1
ATOM 687 C CA . VAL A 1 89 ? 10.992 -3.512 -11.238 1.00 93.81 89 VAL A CA 1
ATOM 688 C C . VAL A 1 89 ? 11.689 -3.898 -12.551 1.00 93.81 89 VAL A C 1
ATOM 690 O O . VAL A 1 89 ? 11.314 -4.895 -13.169 1.00 93.81 89 VAL A O 1
ATOM 693 N N . LEU A 1 90 ? 12.738 -3.188 -12.981 1.00 93.06 90 LEU A N 1
ATOM 694 C CA . LEU A 1 90 ? 13.580 -3.637 -14.095 1.00 93.06 90 LEU A CA 1
ATOM 695 C C . LEU A 1 90 ? 14.455 -4.839 -13.704 1.00 93.06 90 LEU A C 1
ATOM 697 O O . LEU A 1 90 ? 14.805 -5.662 -14.557 1.00 93.06 90 LEU A O 1
ATOM 701 N N . GLN A 1 91 ? 14.734 -5.019 -12.412 1.00 95.31 91 GLN A N 1
ATOM 702 C CA . GLN A 1 91 ? 15.520 -6.134 -11.897 1.00 95.31 91 GLN A CA 1
ATOM 703 C C . GLN A 1 91 ? 14.637 -7.351 -11.606 1.00 95.31 91 GLN A C 1
ATOM 705 O O . GLN A 1 91 ? 13.600 -7.259 -10.952 1.00 95.31 91 GLN A O 1
ATOM 710 N N . LYS A 1 92 ? 15.066 -8.536 -12.063 1.00 96.56 92 LYS A N 1
ATOM 711 C CA . LYS A 1 92 ? 14.313 -9.790 -11.860 1.00 96.56 92 LYS A CA 1
ATOM 712 C C . LYS A 1 92 ? 14.091 -10.103 -10.377 1.00 96.56 92 LYS A C 1
ATOM 714 O O . LYS A 1 92 ? 13.008 -10.550 -10.016 1.00 96.56 92 LYS A O 1
ATOM 719 N N . ARG A 1 93 ? 15.106 -9.862 -9.540 1.00 96.38 93 ARG A N 1
ATOM 720 C CA . ARG A 1 93 ? 15.042 -10.081 -8.089 1.00 96.38 93 ARG A CA 1
ATOM 721 C C . ARG A 1 93 ? 13.929 -9.254 -7.448 1.00 96.38 93 ARG A C 1
ATOM 723 O O . ARG A 1 93 ? 13.119 -9.792 -6.708 1.00 96.38 93 ARG A O 1
ATOM 730 N N . ASP A 1 94 ? 13.860 -7.975 -7.781 1.00 96.00 94 ASP A N 1
ATOM 731 C CA . ASP A 1 94 ? 12.901 -7.054 -7.175 1.00 96.00 94 ASP A CA 1
ATOM 732 C C . ASP A 1 94 ? 11.475 -7.296 -7.677 1.00 96.00 94 ASP A C 1
ATOM 734 O O . ASP A 1 94 ? 10.527 -7.170 -6.908 1.00 96.00 94 ASP A O 1
ATOM 738 N N . ARG A 1 95 ? 11.302 -7.746 -8.929 1.00 96.38 95 ARG A N 1
ATOM 739 C CA . ARG A 1 95 ? 9.996 -8.244 -9.398 1.00 96.38 95 ARG A CA 1
ATOM 740 C C . ARG A 1 95 ? 9.506 -9.442 -8.589 1.00 96.38 95 ARG A C 1
ATOM 742 O O . ARG A 1 95 ? 8.310 -9.529 -8.329 1.00 96.38 95 ARG A O 1
ATOM 749 N N . ALA A 1 96 ? 10.403 -10.342 -8.183 1.00 96.88 96 ALA A N 1
ATOM 750 C CA . ALA A 1 96 ? 10.031 -11.470 -7.331 1.00 96.88 96 ALA A CA 1
ATOM 751 C C . ALA A 1 96 ? 9.541 -10.992 -5.956 1.00 96.88 96 ALA A C 1
ATOM 753 O O . ALA A 1 96 ? 8.540 -11.504 -5.476 1.00 96.88 96 ALA A O 1
ATOM 754 N N . VAL A 1 97 ? 10.162 -9.953 -5.385 1.00 96.00 97 VAL A N 1
ATOM 755 C CA . VAL A 1 97 ? 9.677 -9.324 -4.143 1.00 96.00 97 VAL A CA 1
ATOM 756 C C . VAL A 1 97 ? 8.284 -8.722 -4.342 1.00 96.00 97 VAL A C 1
ATOM 758 O O . VAL A 1 97 ? 7.386 -8.997 -3.558 1.00 96.00 97 VAL A O 1
ATOM 761 N N . VAL A 1 98 ? 8.056 -7.947 -5.410 1.00 97.06 98 VAL A N 1
ATOM 762 C CA . VAL A 1 98 ? 6.718 -7.391 -5.708 1.00 97.06 98 VAL A CA 1
ATOM 763 C C . VAL A 1 98 ? 5.673 -8.503 -5.865 1.00 97.06 98 VAL A C 1
ATOM 765 O O . VAL A 1 98 ? 4.562 -8.369 -5.361 1.00 97.06 98 VAL A O 1
ATOM 768 N N . THR A 1 99 ? 6.043 -9.606 -6.520 1.00 97.62 99 THR A N 1
ATOM 769 C CA . THR A 1 99 ? 5.173 -10.781 -6.696 1.00 97.62 99 THR A CA 1
ATOM 770 C C . THR A 1 99 ? 4.855 -11.435 -5.353 1.00 97.62 99 THR A C 1
ATOM 772 O O . THR A 1 99 ? 3.697 -11.700 -5.071 1.00 97.62 99 THR A O 1
ATOM 775 N N . GLU A 1 100 ? 5.846 -11.600 -4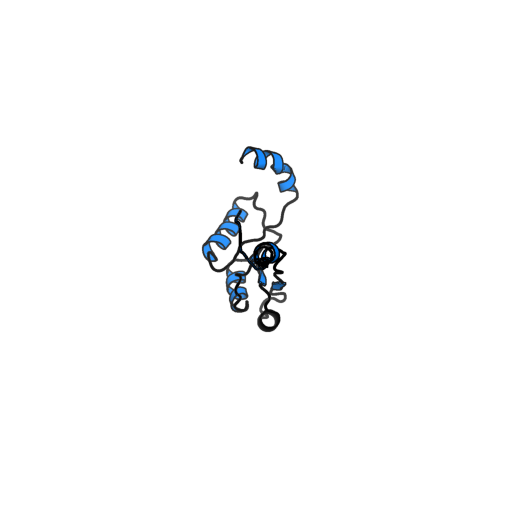.474 1.00 97.62 100 GLU A N 1
ATOM 776 C CA . GLU A 1 100 ? 5.644 -12.138 -3.125 1.00 97.62 100 GLU A CA 1
ATOM 777 C C . GLU A 1 100 ? 4.656 -11.292 -2.306 1.00 97.62 100 GLU A C 1
ATOM 779 O O . GLU A 1 100 ? 3.762 -11.838 -1.659 1.00 97.62 100 GLU A O 1
ATOM 784 N N . PHE A 1 101 ? 4.767 -9.959 -2.367 1.00 98.00 101 PHE A N 1
ATOM 785 C CA . PHE A 1 101 ? 3.784 -9.064 -1.748 1.00 98.00 101 PHE A CA 1
ATOM 786 C C . PHE A 1 101 ? 2.388 -9.231 -2.367 1.00 98.00 101 PHE A C 1
ATOM 788 O O . PHE A 1 101 ? 1.400 -9.295 -1.638 1.00 98.00 101 PHE A O 1
ATOM 795 N N . ALA A 1 102 ? 2.291 -9.297 -3.696 1.00 97.38 102 ALA A N 1
ATOM 796 C CA . ALA A 1 102 ? 1.009 -9.445 -4.378 1.00 97.38 102 ALA A CA 1
ATOM 797 C C . ALA A 1 102 ? 0.318 -10.770 -4.014 1.00 97.38 102 ALA A C 1
ATOM 799 O O . ALA A 1 102 ? -0.863 -10.766 -3.671 1.00 97.38 102 ALA A O 1
ATOM 800 N N . ASP A 1 103 ? 1.064 -11.875 -4.016 1.00 98.06 103 ASP A N 1
ATOM 801 C CA . ASP A 1 103 ? 0.542 -13.215 -3.751 1.00 98.06 103 ASP A CA 1
ATOM 802 C C . ASP A 1 103 ? 0.144 -13.384 -2.279 1.00 98.06 103 ASP A C 1
ATOM 804 O O . ASP A 1 103 ? -0.962 -13.832 -1.974 1.00 98.06 103 ASP A O 1
ATOM 808 N N . ARG A 1 104 ? 1.018 -12.990 -1.340 1.00 98.12 104 ARG A N 1
ATOM 809 C CA . ARG A 1 104 ? 0.786 -13.183 0.103 1.00 98.12 104 ARG A CA 1
ATOM 810 C C . ARG A 1 104 ? -0.347 -12.313 0.650 1.00 98.12 104 ARG A C 1
ATOM 812 O O . ARG A 1 104 ? -1.001 -12.700 1.620 1.00 98.12 104 ARG A O 1
ATOM 819 N N . PHE A 1 105 ? -0.579 -11.144 0.054 1.00 97.94 105 PHE A N 1
ATOM 820 C CA . PHE A 1 105 ? -1.560 -10.168 0.540 1.00 97.94 105 PHE A CA 1
ATOM 821 C C . PHE A 1 105 ? -2.760 -9.980 -0.397 1.00 97.94 105 PHE A C 1
ATOM 823 O O . PHE A 1 105 ? -3.558 -9.059 -0.194 1.00 97.94 105 PHE A O 1
ATOM 830 N N . ALA A 1 106 ? -2.939 -10.870 -1.377 1.00 96.69 106 ALA A N 1
ATOM 831 C CA . ALA A 1 106 ? -4.106 -10.885 -2.250 1.00 96.69 106 ALA A CA 1
ATOM 832 C C . ALA A 1 106 ? -5.414 -10.848 -1.434 1.00 96.69 106 ALA A C 1
ATOM 834 O O . ALA A 1 106 ? -5.613 -11.620 -0.496 1.00 96.69 106 ALA A O 1
ATOM 835 N N . GLY A 1 107 ? -6.299 -9.902 -1.762 1.00 95.94 107 GLY A N 1
ATOM 836 C CA . GLY A 1 107 ? -7.576 -9.702 -1.064 1.00 95.94 107 GLY A CA 1
ATOM 837 C C . GLY A 1 107 ? -7.483 -9.028 0.313 1.00 95.94 107 GLY A C 1
ATOM 838 O O . GLY A 1 107 ? -8.518 -8.733 0.905 1.00 95.94 107 GLY A O 1
ATOM 839 N N . ARG A 1 108 ? -6.275 -8.747 0.820 1.00 96.56 108 ARG A N 1
ATOM 840 C CA . ARG A 1 108 ? -6.041 -8.015 2.082 1.00 96.56 108 ARG A CA 1
ATOM 841 C C . ARG A 1 108 ? -5.576 -6.578 1.856 1.00 96.56 108 ARG A C 1
ATOM 843 O O . ARG A 1 108 ? -5.683 -5.755 2.760 1.00 96.56 108 ARG A O 1
ATOM 850 N N . VAL A 1 109 ? -5.069 -6.281 0.662 1.00 96.50 109 VAL A N 1
ATOM 851 C CA . VAL A 1 109 ? -4.620 -4.950 0.235 1.00 96.50 109 VAL A CA 1
ATOM 852 C C . VAL A 1 109 ? -5.276 -4.590 -1.097 1.00 96.50 109 VAL A C 1
ATOM 854 O O . VAL A 1 109 ? -5.585 -5.470 -1.899 1.00 96.50 109 VAL A O 1
ATOM 857 N N . ALA A 1 110 ? -5.499 -3.300 -1.337 1.00 95.31 110 ALA A N 1
ATOM 858 C CA . ALA A 1 110 ? -6.079 -2.805 -2.585 1.00 95.31 110 ALA A CA 1
ATOM 859 C C . ALA A 1 110 ? -5.066 -2.798 -3.741 1.00 95.31 110 ALA A C 1
ATOM 861 O O . ALA A 1 110 ? -5.451 -2.868 -4.906 1.00 95.31 110 ALA A O 1
ATOM 862 N N . GLY A 1 111 ? -3.773 -2.689 -3.429 1.00 95.69 111 GLY A N 1
ATOM 863 C CA . GLY A 1 111 ? -2.713 -2.623 -4.426 1.00 95.69 111 GLY A CA 1
ATOM 864 C C . GLY A 1 111 ? -1.356 -2.261 -3.834 1.00 95.69 111 GLY A C 1
ATOM 865 O O . GLY A 1 111 ?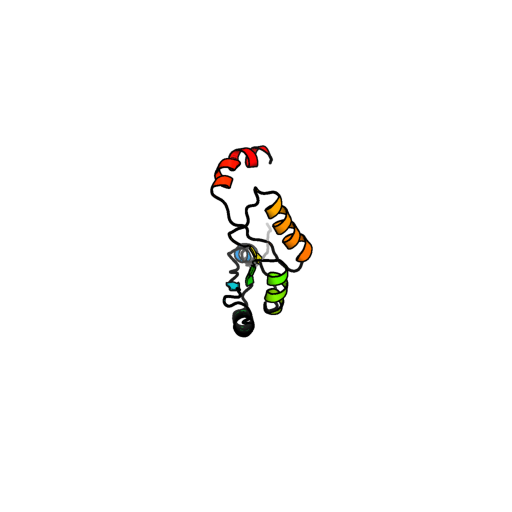 -1.216 -2.063 -2.624 1.00 95.69 111 GLY A O 1
ATOM 866 N N . LEU A 1 112 ? -0.362 -2.174 -4.718 1.00 96.94 112 LEU A N 1
ATOM 867 C CA . LEU A 1 112 ? 1.027 -1.862 -4.394 1.00 96.94 112 LEU A CA 1
ATOM 868 C C . LEU A 1 112 ? 1.449 -0.574 -5.112 1.00 96.94 112 LEU A C 1
ATOM 870 O O . LEU A 1 112 ? 1.168 -0.402 -6.297 1.00 96.94 112 LEU A O 1
ATOM 874 N N . VAL A 1 113 ? 2.175 0.295 -4.416 1.00 95.62 113 VAL A N 1
ATOM 875 C CA . VAL A 1 113 ? 2.835 1.475 -4.980 1.00 95.62 113 VAL A CA 1
ATOM 876 C C . VAL A 1 113 ? 4.329 1.190 -5.077 1.00 95.62 113 VAL A C 1
ATOM 878 O O . VAL A 1 113 ? 4.998 0.929 -4.074 1.00 95.62 113 VAL A O 1
ATOM 881 N N . VAL A 1 114 ? 4.853 1.262 -6.299 1.00 94.19 114 VAL A N 1
ATOM 882 C CA . VAL A 1 114 ? 6.283 1.192 -6.614 1.00 94.19 114 VAL A CA 1
ATOM 883 C C . VAL A 1 114 ? 6.773 2.549 -7.092 1.00 94.19 114 VAL A C 1
ATOM 885 O O . VAL A 1 114 ? 6.056 3.295 -7.752 1.00 94.19 114 VAL A O 1
ATOM 888 N N . HIS A 1 115 ? 8.012 2.875 -6.744 1.00 94.75 115 HIS A N 1
ATOM 889 C CA . HIS A 1 115 ? 8.633 4.113 -7.183 1.00 94.75 115 HIS A CA 1
ATOM 890 C C . HIS A 1 115 ? 9.306 3.955 -8.538 1.00 94.75 115 HIS A C 1
ATOM 892 O O . HIS A 1 115 ? 10.113 3.040 -8.729 1.00 94.75 115 HIS A O 1
ATOM 898 N N . ASP A 1 116 ? 9.072 4.928 -9.413 1.00 91.69 116 ASP A N 1
ATOM 899 C CA . ASP A 1 116 ? 9.834 5.064 -10.645 1.00 91.69 116 ASP A CA 1
ATOM 900 C C . ASP A 1 116 ? 11.329 5.223 -10.374 1.00 91.69 116 ASP A C 1
ATOM 902 O O . ASP A 1 116 ? 11.781 5.808 -9.379 1.00 91.69 116 ASP A O 1
ATOM 906 N N . LYS A 1 117 ? 12.114 4.721 -11.324 1.00 91.94 117 LYS A N 1
ATOM 907 C CA . LYS A 1 117 ? 13.564 4.882 -11.366 1.00 91.94 117 LYS A CA 1
ATOM 908 C C . LYS A 1 117 ? 13.949 5.683 -12.592 1.00 91.94 117 LYS A C 1
ATOM 910 O O . LYS A 1 117 ? 13.315 5.578 -13.634 1.00 91.94 117 LYS A O 1
ATOM 915 N N . ARG A 1 118 ? 15.046 6.439 -12.492 1.00 90.69 118 ARG A N 1
ATOM 916 C CA . ARG A 1 118 ? 15.563 7.248 -13.613 1.00 90.69 118 ARG A CA 1
ATOM 917 C C . ARG A 1 118 ? 15.742 6.423 -14.892 1.00 90.69 118 ARG A C 1
ATOM 919 O O . ARG A 1 118 ? 15.392 6.870 -15.971 1.00 90.69 118 ARG A O 1
ATOM 926 N N . GLU A 1 119 ? 16.239 5.203 -14.749 1.00 91.00 119 GLU A N 1
ATOM 927 C CA . GLU A 1 119 ? 16.420 4.224 -15.827 1.00 91.00 119 GLU A CA 1
ATOM 928 C C . GLU A 1 119 ? 15.117 3.716 -16.468 1.00 91.00 119 GLU A C 1
ATOM 930 O O . GLU A 1 119 ? 15.144 3.309 -17.626 1.00 91.00 119 GLU A O 1
ATOM 935 N N . MET A 1 120 ? 13.971 3.785 -15.779 1.00 91.25 120 MET A N 1
ATOM 936 C CA . MET A 1 120 ? 12.676 3.417 -16.369 1.00 91.25 120 MET A CA 1
ATOM 937 C C . MET A 1 120 ? 12.238 4.414 -17.440 1.00 91.25 120 MET A C 1
ATOM 939 O O . MET A 1 120 ? 11.655 4.001 -18.437 1.00 91.25 120 MET A O 1
ATOM 943 N N . ALA A 1 121 ? 12.595 5.696 -17.302 1.00 89.81 121 ALA A N 1
ATOM 944 C CA . ALA A 1 121 ? 12.295 6.706 -18.319 1.00 89.81 121 ALA A CA 1
ATOM 945 C C . ALA A 1 121 ? 12.901 6.341 -19.689 1.00 89.81 121 ALA A C 1
ATOM 947 O O . ALA A 1 121 ? 12.289 6.585 -20.727 1.00 89.81 121 ALA A O 1
ATOM 948 N N . ALA A 1 122 ? 14.062 5.673 -19.692 1.00 90.94 122 ALA A N 1
ATOM 949 C CA . ALA A 1 122 ? 14.728 5.195 -20.903 1.00 90.94 122 ALA A CA 1
ATOM 950 C C . ALA A 1 122 ? 14.084 3.935 -21.517 1.00 90.94 122 ALA A C 1
ATOM 952 O O . ALA A 1 122 ? 14.545 3.459 -22.550 1.00 90.94 122 ALA A O 1
ATOM 953 N N . GLN A 1 123 ? 13.058 3.358 -20.885 1.00 87.81 123 GLN A N 1
ATOM 954 C CA . GLN A 1 123 ? 12.349 2.168 -21.371 1.00 87.81 123 GLN A CA 1
ATOM 955 C C . GLN A 1 123 ? 10.959 2.492 -21.945 1.00 87.81 123 GLN A C 1
ATOM 957 O O . GLN A 1 123 ? 10.258 1.570 -22.354 1.00 87.81 123 GLN A O 1
ATOM 962 N N . THR A 1 124 ? 10.560 3.769 -22.004 1.00 86.94 124 THR A N 1
ATOM 963 C CA . THR 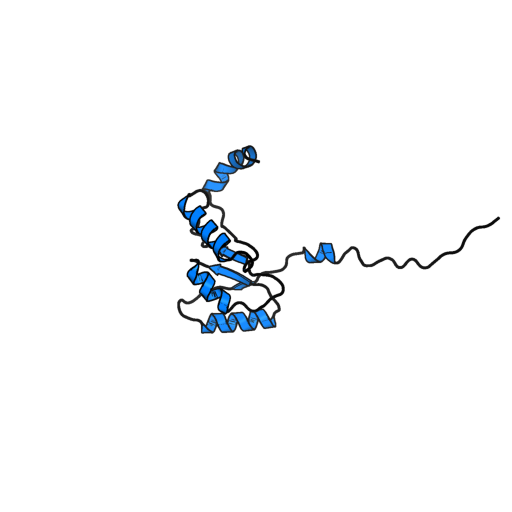A 1 124 ? 9.215 4.189 -22.442 1.00 86.94 124 THR A CA 1
ATOM 964 C C . THR A 1 124 ? 8.851 3.645 -23.827 1.00 86.94 124 THR A C 1
ATOM 966 O O . THR A 1 124 ? 7.810 3.012 -23.972 1.00 86.94 124 THR A O 1
ATOM 969 N N . ASP A 1 125 ? 9.732 3.788 -24.821 1.00 90.31 125 ASP A N 1
ATOM 970 C CA . ASP A 1 125 ? 9.471 3.296 -26.185 1.00 90.31 125 ASP A CA 1
ATOM 971 C C . ASP A 1 125 ? 9.295 1.775 -26.225 1.00 90.31 125 ASP A C 1
ATOM 973 O O . ASP A 1 125 ? 8.421 1.247 -26.911 1.00 90.31 125 ASP A O 1
ATOM 977 N N . ARG A 1 126 ? 10.100 1.053 -25.437 1.00 87.56 126 ARG A N 1
ATOM 978 C CA . ARG A 1 126 ? 10.004 -0.403 -25.314 1.00 87.56 126 ARG A CA 1
ATOM 979 C C . ARG A 1 126 ? 8.686 -0.830 -24.669 1.00 87.56 126 ARG A C 1
ATOM 981 O O . ARG A 1 126 ? 8.136 -1.849 -25.073 1.00 87.56 126 ARG A O 1
ATOM 988 N N . LEU A 1 127 ? 8.211 -0.090 -23.666 1.00 84.31 127 LEU A N 1
ATOM 989 C CA . LEU A 1 127 ? 6.919 -0.339 -23.029 1.00 84.31 127 LEU A CA 1
ATOM 990 C C . LEU A 1 127 ? 5.778 -0.138 -24.031 1.00 84.31 127 LEU A C 1
ATOM 992 O O . LEU A 1 127 ? 4.927 -1.011 -24.147 1.00 84.31 127 LEU A O 1
ATOM 996 N N . LEU A 1 128 ? 5.793 0.969 -24.779 1.00 90.06 128 LEU A N 1
ATOM 997 C CA . LEU A 1 128 ? 4.775 1.269 -25.790 1.00 90.06 128 LEU A CA 1
ATOM 998 C C . LEU A 1 128 ? 4.747 0.234 -26.919 1.00 90.06 128 LEU A C 1
ATOM 1000 O O . LEU A 1 128 ? 3.675 -0.102 -27.399 1.00 90.06 128 LEU A O 1
ATOM 1004 N N . ALA A 1 129 ? 5.904 -0.301 -27.316 1.00 92.75 129 ALA A N 1
ATOM 1005 C CA . ALA A 1 129 ? 5.988 -1.347 -28.335 1.00 92.75 129 ALA A CA 1
ATOM 1006 C C . ALA A 1 129 ? 5.493 -2.731 -27.864 1.00 92.75 129 ALA A C 1
ATOM 1008 O O . ALA A 1 129 ? 5.352 -3.633 -28.688 1.00 92.75 129 ALA A O 1
ATOM 1009 N N . ALA A 1 130 ? 5.298 -2.927 -26.556 1.00 85.88 130 ALA A N 1
ATOM 1010 C CA . ALA A 1 130 ? 4.863 -4.192 -25.965 1.00 85.88 130 ALA A CA 1
ATOM 1011 C C . ALA A 1 130 ? 3.364 -4.226 -25.602 1.00 85.88 130 ALA A C 1
ATOM 1013 O O . ALA A 1 130 ? 2.898 -5.261 -25.119 1.00 85.88 130 ALA A O 1
ATOM 1014 N N . LEU A 1 131 ? 2.645 -3.113 -25.796 1.00 73.75 131 LEU A N 1
ATOM 1015 C CA . LEU A 1 131 ? 1.191 -2.977 -25.634 1.00 73.75 131 LEU A CA 1
ATOM 1016 C C . LEU A 1 131 ? 0.480 -3.190 -26.975 1.00 73.75 131 LEU A C 1
ATOM 1018 O O . LEU A 1 131 ? -0.626 -3.772 -26.944 1.00 73.75 131 LEU A O 1
#